Protein AF-A0A1X7ST89-F1 (afdb_monomer_lite)

InterPro domains:
  IPR011050 Pectin lyase fold/virulence factor [SSF51126] (35-158)
  IPR012334 Pectin lyase fold [G3DSA:2.160.20.10] (24-158)

Structure (mmCIF, N/CA/C/O backbone):
data_AF-A0A1X7ST89-F1
#
_entry.id   AF-A0A1X7ST89-F1
#
loop_
_atom_site.group_PDB
_atom_site.id
_atom_site.type_symbol
_atom_site.label_atom_id
_atom_site.label_alt_id
_atom_site.label_comp_id
_atom_site.label_asym_id
_atom_site.label_entity_id
_atom_site.label_seq_id
_atom_site.pdbx_PDB_ins_code
_atom_site.Cartn_x
_atom_site.Cartn_y
_atom_site.Cartn_z
_atom_site.occupancy
_atom_site.B_iso_or_equiv
_atom_site.auth_seq_id
_atom_site.auth_comp_id
_atom_site.auth_asym_id
_atom_site.auth_atom_id
_atom_site.pdbx_PDB_model_num
ATOM 1 N N . LEU A 1 1 ? 2.619 14.102 -6.521 1.00 91.00 1 LEU A N 1
ATOM 2 C CA . LEU A 1 1 ? 1.149 14.047 -6.408 1.00 91.00 1 LEU A CA 1
ATOM 3 C C . LEU A 1 1 ? 0.812 13.446 -5.053 1.00 91.00 1 LEU A C 1
ATOM 5 O O . LEU A 1 1 ? 1.145 12.293 -4.831 1.00 91.00 1 LEU A O 1
ATOM 9 N N . GLY A 1 2 ? 0.221 14.237 -4.156 1.00 93.31 2 GLY A N 1
ATOM 10 C CA . GLY A 1 2 ? -0.231 13.762 -2.848 1.00 93.31 2 GLY A CA 1
ATOM 11 C C . GLY A 1 2 ? -1.733 13.509 -2.855 1.00 93.31 2 GLY A C 1
ATOM 12 O O . GLY A 1 2 ? -2.496 14.386 -3.264 1.00 93.31 2 GLY A O 1
ATOM 13 N N . LEU A 1 3 ? -2.138 12.321 -2.424 1.00 95.69 3 LEU A N 1
ATOM 14 C CA . LEU A 1 3 ? -3.523 11.901 -2.255 1.00 95.69 3 LEU A CA 1
ATOM 15 C C . LEU A 1 3 ? -3.760 11.641 -0.768 1.00 95.69 3 LEU A C 1
ATOM 17 O O . LEU A 1 3 ? -2.982 10.931 -0.142 1.00 95.69 3 LEU A O 1
ATOM 21 N N . MET A 1 4 ? -4.809 12.225 -0.196 1.00 95.75 4 MET A N 1
ATOM 22 C CA . MET A 1 4 ? -5.087 12.134 1.238 1.00 95.75 4 MET A CA 1
ATOM 23 C C . MET A 1 4 ? -6.452 11.494 1.464 1.00 95.75 4 MET A C 1
ATOM 25 O O . MET A 1 4 ? -7.431 11.944 0.869 1.00 95.75 4 MET A O 1
ATOM 29 N N . ASN A 1 5 ? -6.506 10.462 2.312 1.00 94.19 5 ASN A N 1
ATOM 30 C CA . ASN A 1 5 ? -7.720 9.727 2.676 1.00 94.19 5 ASN A CA 1
ATOM 31 C C . ASN A 1 5 ? -8.565 9.338 1.450 1.00 94.19 5 ASN A C 1
ATOM 33 O O . ASN A 1 5 ? -9.777 9.558 1.414 1.00 94.19 5 ASN A O 1
ATOM 37 N N . VAL A 1 6 ? -7.920 8.794 0.414 1.0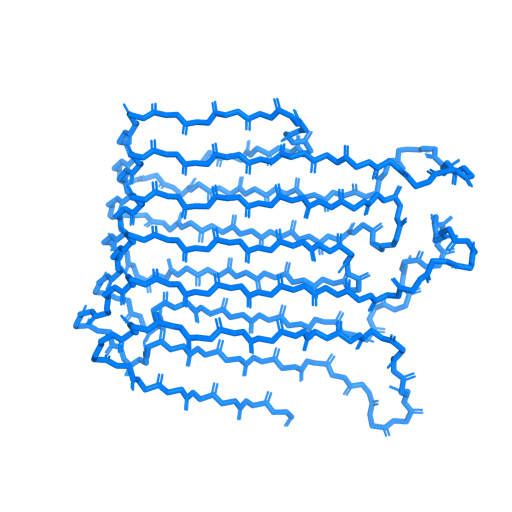0 94.88 6 VAL A N 1
ATOM 38 C CA . VAL A 1 6 ? -8.595 8.351 -0.816 1.00 94.88 6 VAL A CA 1
ATOM 39 C C . VAL A 1 6 ? -9.320 7.028 -0.582 1.00 94.88 6 VAL A C 1
ATOM 41 O O . VAL A 1 6 ? -8.870 5.955 -0.979 1.00 94.88 6 VAL A O 1
ATOM 44 N N . PHE A 1 7 ? -10.440 7.117 0.130 1.00 95.94 7 PHE A N 1
ATOM 45 C CA . PHE A 1 7 ? -11.308 5.990 0.440 1.00 95.94 7 PHE A CA 1
ATOM 46 C C . PHE A 1 7 ? -12.072 5.516 -0.797 1.00 95.94 7 PHE A C 1
ATOM 48 O O . PHE A 1 7 ? -12.449 6.313 -1.659 1.00 95.94 7 PHE A O 1
ATOM 55 N N . ASP A 1 8 ? -12.263 4.204 -0.880 1.00 97.44 8 ASP A N 1
ATOM 56 C CA . ASP A 1 8 ? -12.995 3.481 -1.927 1.00 97.44 8 ASP A CA 1
ATOM 57 C C . ASP A 1 8 ? -12.633 3.924 -3.346 1.00 97.44 8 ASP A C 1
ATOM 59 O O . ASP A 1 8 ? -13.472 4.085 -4.236 1.00 97.44 8 ASP A O 1
ATOM 63 N N . SER A 1 9 ? -11.334 4.149 -3.537 1.00 97.00 9 SER A N 1
ATOM 64 C CA . SER A 1 9 ? -10.770 4.732 -4.745 1.00 97.00 9 SER A CA 1
ATOM 65 C C . SER A 1 9 ? -10.044 3.689 -5.583 1.00 97.00 9 SER A C 1
ATOM 67 O O . SER A 1 9 ? -9.429 2.748 -5.076 1.00 97.00 9 SER A O 1
ATOM 69 N N . LYS A 1 10 ? -10.081 3.880 -6.905 1.00 97.81 10 LYS A N 1
ATOM 70 C CA . LYS A 1 10 ? -9.384 3.021 -7.859 1.00 97.81 10 LYS A CA 1
ATOM 71 C C . LYS A 1 10 ? -8.576 3.850 -8.848 1.00 97.81 10 LYS A C 1
ATOM 73 O O . LYS A 1 10 ? -9.131 4.704 -9.535 1.00 97.81 10 LYS A O 1
ATOM 78 N N . ILE A 1 11 ? -7.286 3.556 -8.961 1.00 97.56 11 ILE A N 1
ATOM 79 C CA . ILE A 1 11 ? -6.399 4.109 -9.988 1.00 97.56 11 ILE A CA 1
ATOM 80 C C . ILE A 1 11 ? -6.085 2.979 -10.963 1.00 97.56 11 ILE A C 1
ATOM 82 O O . ILE A 1 11 ? -5.550 1.942 -10.576 1.00 97.56 11 ILE A O 1
ATOM 86 N N . THR A 1 12 ? -6.432 3.156 -12.235 1.00 98.06 12 THR A N 1
ATOM 87 C CA . THR A 1 12 ? -6.244 2.108 -13.244 1.00 98.06 12 THR A CA 1
ATOM 88 C C . THR A 1 12 ? -5.532 2.608 -14.478 1.00 98.06 12 THR A C 1
ATOM 90 O O . THR A 1 12 ? -5.788 3.732 -14.906 1.00 98.06 12 THR A O 1
ATOM 93 N N . SER A 1 13 ? -4.737 1.742 -15.109 1.00 97.62 13 SER A N 1
ATOM 94 C CA . SER A 1 13 ? -4.181 1.962 -16.457 1.00 97.62 13 SER A CA 1
ATOM 95 C C . SER A 1 13 ? -3.479 3.318 -16.593 1.0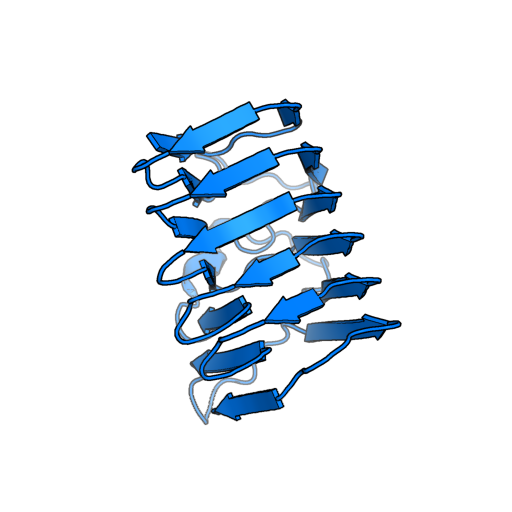0 97.62 13 SER A C 1
ATOM 97 O O . SER A 1 13 ? -3.705 4.060 -17.546 1.00 97.62 13 SER A O 1
ATOM 99 N N . SER A 1 14 ? -2.687 3.670 -15.581 1.00 97.44 14 SER A N 1
ATOM 100 C CA . SER A 1 14 ? -2.068 4.989 -15.436 1.00 97.44 14 SER A CA 1
ATOM 101 C C . SER A 1 14 ? -0.550 4.874 -15.442 1.00 97.44 14 SER A C 1
AT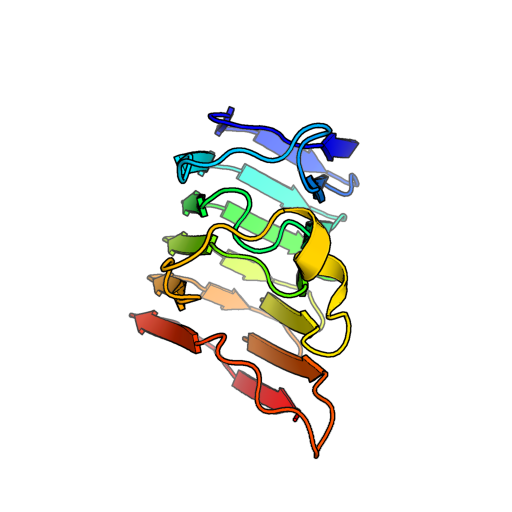OM 103 O O . SER A 1 14 ? 0.010 3.896 -14.945 1.00 97.44 14 SER A O 1
ATOM 105 N N . VAL A 1 15 ? 0.114 5.891 -15.987 1.00 97.06 15 VAL A N 1
ATOM 106 C CA . VAL A 1 15 ? 1.575 5.998 -16.003 1.00 97.06 15 VAL A CA 1
ATOM 107 C C . VAL A 1 15 ? 1.972 7.287 -15.295 1.00 97.06 15 VAL A C 1
ATOM 109 O O . VAL A 1 15 ? 1.517 8.366 -15.671 1.00 97.06 15 VAL A O 1
ATOM 112 N N . PHE A 1 16 ? 2.817 7.161 -14.278 1.00 96.12 16 PHE A N 1
ATOM 113 C CA . PHE A 1 16 ? 3.402 8.264 -13.528 1.00 96.12 16 PHE A CA 1
ATOM 114 C C . PHE A 1 16 ? 4.903 8.291 -13.812 1.00 96.12 16 PHE A C 1
ATOM 116 O O . PHE A 1 16 ? 5.634 7.441 -13.313 1.00 96.12 16 PHE A O 1
ATOM 123 N N . ASP A 1 17 ? 5.352 9.243 -14.628 1.00 96.06 17 ASP A N 1
ATOM 124 C CA . ASP A 1 17 ? 6.769 9.418 -14.954 1.00 96.06 17 ASP A CA 1
ATOM 125 C C . ASP A 1 17 ? 7.313 10.704 -14.337 1.00 96.06 17 ASP A C 1
ATOM 127 O O . ASP A 1 17 ? 6.713 11.768 -14.492 1.00 96.06 17 ASP A O 1
ATOM 131 N N . SER A 1 18 ? 8.444 10.607 -13.638 1.00 94.69 18 SER A N 1
ATOM 132 C CA . SER A 1 18 ? 9.064 11.723 -12.908 1.00 94.69 18 SER A CA 1
ATOM 133 C C . SER A 1 18 ? 8.119 12.389 -11.893 1.00 94.69 18 SER A C 1
ATOM 135 O O . SER A 1 18 ? 8.197 13.592 -11.635 1.00 94.69 18 SER A O 1
ATOM 137 N N . VAL A 1 19 ? 7.194 11.606 -11.326 1.00 92.50 19 VAL A N 1
ATOM 138 C CA . VAL A 1 19 ? 6.208 12.052 -10.335 1.00 92.50 19 VAL A CA 1
ATOM 139 C C . VAL A 1 19 ? 6.212 11.100 -9.150 1.00 92.50 19 VAL A C 1
ATOM 141 O O . VAL A 1 19 ? 6.083 9.892 -9.314 1.00 92.50 19 VAL A O 1
ATOM 144 N N . ASN A 1 20 ? 6.268 11.668 -7.949 1.00 93.88 20 ASN A N 1
ATOM 145 C CA . ASN A 1 20 ? 6.123 10.909 -6.710 1.00 93.88 20 ASN A CA 1
ATOM 146 C C . ASN A 1 20 ? 4.635 10.741 -6.407 1.00 93.88 20 ASN A C 1
ATOM 148 O O . ASN A 1 20 ? 3.911 11.743 -6.365 1.00 93.88 20 ASN A O 1
ATOM 152 N N . LEU A 1 21 ? 4.171 9.509 -6.228 1.00 94.81 21 LEU A N 1
ATOM 153 C CA . LEU A 1 21 ? 2.794 9.200 -5.860 1.00 94.81 21 LEU A CA 1
ATOM 154 C C . LEU A 1 21 ? 2.750 8.901 -4.363 1.00 94.81 21 LEU A C 1
ATOM 156 O O . LEU A 1 21 ? 3.180 7.838 -3.932 1.00 94.81 21 LEU A O 1
ATOM 160 N N . LEU A 1 22 ? 2.248 9.865 -3.594 1.00 95.94 22 LEU A N 1
ATOM 161 C CA . LEU A 1 22 ? 2.221 9.819 -2.135 1.00 95.94 22 LEU A CA 1
ATOM 162 C C . LEU A 1 22 ? 0.781 9.624 -1.671 1.00 95.94 22 LEU A C 1
ATOM 164 O O . LEU A 1 22 ? -0.095 10.402 -2.069 1.00 95.94 22 LEU A O 1
ATOM 168 N N . MET A 1 23 ? 0.532 8.609 -0.851 1.00 96.88 23 MET A N 1
ATOM 169 C CA . MET A 1 23 ? -0.794 8.296 -0.326 1.00 96.88 23 MET A CA 1
ATOM 170 C C . MET A 1 23 ? -0.793 8.359 1.195 1.00 96.88 23 MET A C 1
ATOM 172 O O . MET A 1 23 ? -0.160 7.544 1.856 1.00 96.88 23 MET A O 1
ATOM 176 N N . PHE A 1 24 ? -1.533 9.329 1.724 1.00 96.62 24 PHE A N 1
ATOM 177 C CA . PHE A 1 24 ? -1.597 9.636 3.147 1.00 96.62 24 PHE A CA 1
ATOM 178 C C . PHE A 1 24 ? -2.944 9.223 3.728 1.00 96.62 24 PHE A C 1
ATOM 180 O O . PHE A 1 24 ? -3.991 9.630 3.216 1.00 96.62 24 PHE A O 1
ATOM 187 N N . TYR A 1 25 ? -2.917 8.480 4.829 1.00 94.81 25 TYR A N 1
ATOM 188 C CA . TYR A 1 25 ? -4.103 8.077 5.576 1.00 94.81 25 TYR A CA 1
ATOM 189 C C . TYR A 1 25 ? -3.995 8.549 7.020 1.00 94.81 25 TYR A C 1
ATOM 191 O O . TYR A 1 25 ? -3.148 8.090 7.779 1.00 94.81 25 TYR A O 1
ATOM 199 N N . SER A 1 26 ? -4.858 9.487 7.395 1.00 92.44 26 SER A N 1
ATOM 200 C CA . SER A 1 26 ? -4.890 10.108 8.723 1.00 92.44 26 SER A CA 1
ATOM 201 C C . SER A 1 26 ? -6.182 9.747 9.461 1.00 92.44 26 SER A C 1
ATOM 203 O O . SER A 1 26 ? -7.152 9.317 8.819 1.00 92.44 26 SER A O 1
ATOM 205 N N . PRO A 1 27 ? -6.260 9.937 10.792 1.00 89.25 27 PRO A N 1
ATOM 206 C CA . PRO A 1 27 ? -7.490 9.691 11.521 1.00 89.25 27 PRO A CA 1
ATOM 207 C C . PRO A 1 27 ? -8.576 10.673 11.043 1.00 89.25 27 PRO A C 1
ATOM 209 O O . PRO A 1 27 ? -8.268 11.804 10.646 1.00 89.25 27 PRO A O 1
ATOM 212 N N . PRO A 1 28 ? -9.856 10.275 11.073 1.00 87.25 28 PRO A N 1
ATOM 213 C CA . PRO A 1 28 ? -10.953 11.179 10.761 1.00 87.25 28 PRO A CA 1
ATOM 214 C C . PRO A 1 28 ? -11.029 12.328 11.786 1.00 87.25 28 PRO A C 1
ATOM 216 O O . PRO A 1 28 ? -10.595 12.176 12.929 1.00 87.25 28 PRO A O 1
ATOM 219 N N . PRO A 1 29 ? -11.639 13.474 11.428 1.00 86.19 29 PRO A N 1
ATOM 220 C CA . PRO A 1 29 ? -11.792 14.607 12.346 1.00 86.19 29 PRO A CA 1
ATOM 221 C C . PRO A 1 29 ? -12.697 14.299 13.552 1.00 86.19 29 PRO A C 1
ATOM 223 O O . PRO A 1 29 ? -12.700 15.047 14.527 1.00 86.19 29 PRO A O 1
ATOM 226 N N . VAL A 1 30 ? -13.485 13.224 13.480 1.00 87.19 30 VAL A N 1
ATOM 227 C CA . VAL A 1 30 ? -14.365 12.746 14.549 1.00 87.19 30 VAL A CA 1
ATOM 228 C C . VAL A 1 30 ? -14.143 11.249 14.717 1.00 87.19 30 VAL A C 1
ATOM 230 O O . VAL A 1 30 ? -14.106 10.524 13.726 1.00 87.19 30 VAL A O 1
ATOM 233 N N . CYS A 1 31 ? -14.030 10.784 15.959 1.00 87.00 31 CYS A N 1
ATOM 234 C CA . CYS A 1 31 ? -13.879 9.363 16.239 1.00 87.00 31 CYS A CA 1
ATOM 235 C C . CYS A 1 31 ? -15.210 8.628 16.081 1.00 87.00 31 CYS A C 1
ATOM 237 O O . CYS A 1 31 ? -16.238 9.047 16.622 1.00 87.00 31 CYS A O 1
ATOM 239 N N . TYR A 1 32 ? -15.169 7.510 15.369 1.00 85.88 32 TYR A N 1
ATOM 240 C CA . TYR A 1 32 ? -16.309 6.620 15.210 1.00 85.88 32 TYR A CA 1
ATOM 241 C C . TYR A 1 32 ? -16.306 5.542 16.297 1.00 85.88 32 TYR A C 1
ATOM 243 O O . TYR A 1 32 ? -15.262 5.180 16.834 1.00 85.88 32 TYR A O 1
ATOM 251 N N . ASN A 1 33 ? -17.493 5.030 16.624 1.00 86.62 33 ASN A N 1
ATOM 252 C CA . ASN A 1 33 ? -17.649 3.909 17.558 1.00 86.62 33 ASN A CA 1
ATOM 253 C C . ASN A 1 33 ? -17.708 2.550 16.841 1.00 86.62 33 ASN A C 1
ATOM 255 O O . ASN A 1 33 ? -17.671 1.514 17.500 1.00 86.62 33 ASN A O 1
ATOM 259 N N . GLU A 1 34 ? -17.827 2.559 15.513 1.00 90.69 34 GLU A N 1
ATOM 260 C CA . GLU A 1 34 ? -17.930 1.376 14.660 1.00 90.69 34 GLU A CA 1
ATOM 261 C C . GLU A 1 34 ? -16.761 1.345 13.678 1.00 90.69 34 GLU A C 1
ATOM 263 O O . GLU A 1 34 ? -16.313 2.389 13.198 1.00 90.69 34 GLU A O 1
ATOM 268 N N . LEU A 1 35 ? -16.250 0.142 13.402 1.00 91.88 35 LEU A N 1
ATOM 269 C CA . LEU A 1 35 ? -15.108 -0.039 12.515 1.00 91.88 35 LEU A CA 1
ATOM 270 C C . LEU A 1 35 ? -15.562 0.068 11.062 1.00 91.88 35 LEU A C 1
ATOM 272 O O . LEU A 1 35 ? -16.205 -0.837 10.531 1.00 91.88 35 LEU A O 1
ATOM 276 N N . HIS A 1 36 ? -15.199 1.172 10.421 1.00 93.12 36 HIS A N 1
ATOM 277 C CA . HIS A 1 36 ? -15.392 1.344 8.988 1.00 93.12 36 HIS A CA 1
ATOM 278 C C . HIS A 1 36 ? -14.300 0.615 8.205 1.00 93.12 36 HIS A C 1
ATOM 280 O O . HIS A 1 36 ? -13.141 0.600 8.615 1.00 93.12 36 HIS A O 1
ATOM 286 N N . CYS A 1 37 ? -14.674 0.045 7.062 1.00 95.62 37 CYS A N 1
ATOM 287 C CA . CYS A 1 37 ? -13.755 -0.620 6.147 1.00 95.62 37 CYS A CA 1
ATOM 288 C C . CYS A 1 37 ? -13.704 0.169 4.843 1.00 95.62 37 CYS A C 1
ATOM 290 O O . CYS A 1 37 ? -14.741 0.350 4.207 1.00 95.62 37 CYS A O 1
ATOM 292 N N . TYR A 1 38 ? -12.510 0.599 4.452 1.00 97.25 38 TYR A N 1
ATOM 293 C CA . TYR A 1 38 ? -12.274 1.327 3.209 1.00 97.25 38 TYR A CA 1
ATOM 294 C C . TYR A 1 38 ? -11.309 0.569 2.317 1.00 97.25 38 TYR A C 1
ATOM 296 O O . TYR A 1 38 ? -10.541 -0.281 2.778 1.00 97.25 38 TYR A O 1
ATOM 304 N N . SER A 1 39 ? -11.326 0.903 1.031 1.00 97.81 39 SER A N 1
ATOM 305 C CA . SER A 1 39 ? -10.442 0.278 0.055 1.00 97.81 39 SER A CA 1
ATOM 306 C C . SER A 1 39 ? -9.700 1.267 -0.835 1.00 97.81 39 SER A C 1
ATOM 308 O O . SER A 1 39 ? -10.173 2.362 -1.132 1.00 97.81 39 SER A O 1
ATOM 310 N N . LEU A 1 40 ? -8.527 0.852 -1.295 1.00 98.12 40 LEU A N 1
ATOM 311 C CA . LEU A 1 40 ? -7.796 1.494 -2.374 1.00 98.12 40 LEU A CA 1
ATOM 312 C C . LEU A 1 40 ? -7.258 0.415 -3.305 1.00 98.12 40 LEU A C 1
ATOM 314 O O . LEU A 1 40 ? -6.702 -0.589 -2.867 1.00 98.12 40 LEU A O 1
ATOM 318 N N . THR A 1 41 ? -7.407 0.617 -4.608 1.00 98.56 41 THR A N 1
ATOM 319 C CA . THR A 1 41 ? -6.897 -0.328 -5.603 1.00 98.56 41 THR A CA 1
ATOM 320 C C . THR A 1 41 ? -6.116 0.384 -6.697 1.00 98.56 41 THR A C 1
ATOM 322 O O . THR A 1 41 ? -6.635 1.282 -7.361 1.00 98.56 41 THR A O 1
ATOM 325 N N . LEU A 1 42 ? -4.880 -0.053 -6.920 1.00 98.38 42 LEU A N 1
ATOM 326 C CA . LEU A 1 42 ? -4.056 0.307 -8.067 1.00 98.38 42 LEU A CA 1
ATOM 327 C C . LEU A 1 42 ? -3.964 -0.910 -8.987 1.00 98.38 42 LEU A C 1
ATOM 329 O O . LEU A 1 42 ? -3.500 -1.966 -8.568 1.00 98.38 42 LEU A O 1
ATOM 333 N N . THR A 1 43 ? -4.392 -0.760 -10.242 1.00 98.69 43 THR A N 1
ATOM 334 C CA . THR A 1 43 ? -4.337 -1.843 -11.237 1.00 98.69 43 THR A CA 1
ATOM 335 C C . THR A 1 43 ? -3.719 -1.371 -12.544 1.00 98.69 43 THR A C 1
ATOM 337 O O . THR A 1 43 ? -4.148 -0.350 -13.088 1.00 98.69 43 THR A O 1
ATOM 340 N N . ASN A 1 44 ? -2.773 -2.124 -13.109 1.00 98.50 44 ASN A N 1
ATOM 341 C CA . ASN A 1 44 ? -2.078 -1.748 -14.352 1.00 98.50 44 ASN A CA 1
ATOM 342 C C . ASN A 1 44 ? -1.447 -0.347 -14.248 1.00 98.50 44 ASN A C 1
ATOM 344 O O . ASN A 1 44 ? -1.638 0.506 -15.121 1.00 98.50 44 ASN A O 1
ATOM 348 N N . VAL A 1 45 ? -0.768 -0.075 -13.136 1.00 97.94 45 VAL A N 1
ATOM 349 C CA . VAL A 1 45 ? -0.124 1.219 -12.882 1.00 97.94 45 VAL A CA 1
ATOM 350 C C . VAL A 1 45 ? 1.369 1.088 -13.125 1.00 97.94 45 VAL A C 1
ATOM 352 O O . VAL A 1 45 ? 1.991 0.126 -12.688 1.00 97.94 45 VAL A O 1
ATOM 355 N N . THR A 1 46 ? 1.956 2.058 -13.818 1.00 97.75 46 THR A N 1
ATOM 356 C CA . THR A 1 46 ? 3.409 2.152 -13.989 1.00 97.75 46 THR A CA 1
ATOM 357 C C . THR A 1 46 ? 3.930 3.418 -13.323 1.00 97.75 46 THR A C 1
ATOM 359 O O . THR A 1 46 ? 3.414 4.500 -13.588 1.00 97.75 46 THR A O 1
ATOM 362 N N . VAL A 1 47 ? 4.956 3.285 -12.485 1.00 96.62 47 VAL A N 1
ATOM 363 C CA . VAL A 1 47 ? 5.675 4.397 -11.852 1.00 96.62 47 VAL A CA 1
ATOM 364 C C . VAL A 1 47 ? 7.131 4.347 -12.310 1.00 96.62 47 VAL A C 1
ATOM 366 O O . VAL A 1 47 ? 7.807 3.340 -12.100 1.00 96.62 47 VAL A O 1
ATOM 369 N N . THR A 1 48 ? 7.612 5.405 -12.962 1.00 96.69 48 THR A N 1
ATOM 370 C CA . THR A 1 48 ? 8.988 5.523 -13.470 1.00 96.69 48 THR A CA 1
ATOM 371 C C . THR A 1 48 ? 9.625 6.825 -13.007 1.00 96.69 48 THR A C 1
ATOM 373 O O . THR A 1 48 ? 8.974 7.865 -12.987 1.00 96.69 48 THR A O 1
ATOM 376 N N . ASN A 1 49 ? 10.912 6.791 -12.652 1.00 93.25 49 ASN A N 1
ATOM 377 C CA . ASN A 1 49 ? 11.694 7.985 -12.280 1.00 93.25 49 ASN A CA 1
ATOM 378 C C . ASN A 1 49 ? 11.084 8.827 -11.134 1.00 93.25 49 ASN A C 1
ATOM 380 O O . ASN A 1 49 ? 11.363 10.015 -11.001 1.00 93.25 49 ASN A O 1
ATOM 384 N N . GLY A 1 50 ? 10.244 8.215 -10.310 1.00 91.44 50 GLY A N 1
ATOM 385 C CA . GLY A 1 50 ? 9.620 8.771 -9.112 1.00 91.44 50 GLY A CA 1
ATOM 386 C C . GLY A 1 50 ? 9.282 7.614 -8.182 1.00 91.44 50 GLY A C 1
ATOM 387 O O . GLY A 1 50 ? 9.487 6.466 -8.567 1.00 91.44 50 GLY A O 1
ATOM 388 N N . TYR A 1 51 ? 8.801 7.868 -6.974 1.00 90.75 51 TYR A N 1
ATOM 389 C CA . TYR A 1 51 ? 8.542 6.812 -5.985 1.00 90.75 51 TYR A CA 1
ATOM 390 C C . TYR A 1 51 ? 7.059 6.681 -5.634 1.00 90.75 51 TYR A C 1
ATOM 392 O O . TYR A 1 51 ? 6.261 7.596 -5.863 1.00 90.75 51 TYR A O 1
ATOM 400 N N . LEU A 1 52 ? 6.703 5.502 -5.126 1.00 94.38 52 LEU A N 1
ATOM 401 C CA . LEU A 1 52 ? 5.390 5.182 -4.578 1.00 94.38 52 LEU A CA 1
ATOM 402 C C . LEU A 1 52 ? 5.532 5.087 -3.063 1.00 94.38 52 LEU A C 1
ATOM 404 O O . LEU A 1 52 ? 6.326 4.280 -2.583 1.00 94.38 52 LEU A O 1
ATOM 408 N N . GLU A 1 53 ? 4.764 5.899 -2.348 1.00 95.56 53 GLU A N 1
ATOM 409 C CA . GLU A 1 53 ? 4.817 5.973 -0.893 1.00 95.56 53 GLU A CA 1
ATOM 410 C C . GLU A 1 53 ? 3.421 5.847 -0.296 1.00 95.56 53 GLU A C 1
ATOM 412 O O . GLU A 1 53 ? 2.466 6.481 -0.765 1.00 95.56 53 GLU A O 1
ATOM 417 N N . PHE A 1 54 ? 3.328 5.044 0.757 1.00 96.31 54 PHE A N 1
ATOM 418 C CA . PHE A 1 54 ? 2.168 4.977 1.626 1.00 96.31 54 PHE A CA 1
ATOM 419 C C . PHE A 1 54 ? 2.568 5.412 3.026 1.00 96.31 54 PHE A C 1
ATOM 421 O O . PHE A 1 54 ? 3.485 4.839 3.599 1.00 96.31 54 PHE A O 1
ATOM 428 N N . ASP A 1 55 ? 1.843 6.371 3.584 1.00 95.25 55 ASP A N 1
ATOM 429 C CA . ASP A 1 55 ? 2.000 6.812 4.966 1.00 95.25 55 ASP A CA 1
ATOM 430 C C . ASP A 1 55 ? 0.643 6.711 5.667 1.00 95.25 55 ASP A C 1
ATOM 432 O O . ASP A 1 55 ? -0.337 7.370 5.293 1.00 95.25 55 ASP A O 1
ATOM 436 N N . MET A 1 56 ? 0.565 5.803 6.638 1.00 92.75 56 MET A N 1
ATOM 437 C CA . MET A 1 56 ? -0.656 5.486 7.365 1.00 92.75 56 MET A CA 1
ATOM 438 C C . MET A 1 56 ? -0.474 5.735 8.845 1.00 92.75 56 MET A C 1
ATOM 440 O O . MET A 1 56 ? 0.265 5.043 9.545 1.00 92.75 56 MET A O 1
ATOM 444 N N . PHE A 1 57 ? -1.258 6.683 9.327 1.00 90.62 57 PHE A N 1
ATOM 445 C CA . PHE A 1 57 ? -1.338 7.057 10.717 1.00 90.62 57 PHE A CA 1
ATOM 446 C C . PHE A 1 57 ? -2.804 7.245 11.089 1.00 90.62 57 PHE A C 1
ATOM 448 O O . PHE A 1 57 ? -3.320 8.356 11.123 1.00 90.62 57 PHE A O 1
ATOM 455 N N . HIS A 1 58 ? -3.521 6.152 11.332 1.00 89.88 58 HIS A N 1
ATOM 456 C CA . HIS A 1 58 ? -4.941 6.228 11.682 1.00 89.88 58 HIS A CA 1
ATOM 457 C C . HIS A 1 58 ? -5.375 5.286 12.804 1.00 89.88 58 HIS A C 1
ATOM 459 O O . HIS A 1 58 ? -6.556 5.291 13.172 1.00 89.88 58 HIS A O 1
ATOM 465 N N . GLY A 1 59 ? -4.466 4.508 13.393 1.00 88.25 59 GLY A N 1
ATOM 466 C CA . GLY A 1 59 ? -4.845 3.610 14.479 1.00 88.25 59 GLY A CA 1
ATOM 467 C C . GLY A 1 59 ? -5.830 2.537 14.014 1.00 88.25 59 GLY A C 1
ATOM 468 O O . GLY A 1 59 ? -5.821 2.092 12.863 1.00 88.25 59 GLY A O 1
ATOM 469 N N . THR A 1 60 ? -6.793 2.235 14.882 1.00 88.88 60 THR A N 1
ATOM 470 C CA . THR A 1 60 ? -7.975 1.425 14.549 1.00 88.88 60 THR A CA 1
ATOM 471 C C . THR A 1 60 ? -9.200 2.270 14.175 1.00 88.88 60 THR A C 1
ATOM 473 O O . THR A 1 60 ? -10.322 1.772 14.231 1.00 88.88 60 THR A O 1
ATOM 476 N N . SER A 1 61 ? -9.018 3.542 13.779 1.00 89.69 61 SER A N 1
ATOM 477 C CA . SER A 1 61 ? -10.135 4.433 13.391 1.00 89.69 61 SER A CA 1
ATOM 478 C C . SER A 1 61 ? -10.947 3.895 12.205 1.00 89.69 61 SER A C 1
ATOM 480 O O . SER A 1 61 ? -12.128 4.204 12.058 1.00 89.69 61 SER A O 1
ATOM 482 N N . TYR A 1 62 ? -10.294 3.124 11.339 1.00 92.44 62 TYR A N 1
ATOM 483 C CA . TYR A 1 62 ? -10.870 2.366 10.235 1.00 92.44 62 TYR A CA 1
ATOM 484 C C . TYR A 1 62 ? -9.901 1.242 9.851 1.00 92.44 62 TYR A C 1
ATOM 486 O O . TYR A 1 62 ? -8.734 1.264 10.242 1.00 92.44 62 TYR A O 1
ATOM 494 N N . ASN A 1 63 ? -10.392 0.264 9.095 1.00 94.75 63 ASN A N 1
ATOM 495 C CA . ASN A 1 63 ? -9.592 -0.782 8.470 1.00 94.75 63 ASN A CA 1
ATOM 496 C C . ASN A 1 63 ? -9.424 -0.463 6.982 1.00 94.75 63 ASN A C 1
ATOM 498 O O . ASN A 1 63 ? -10.418 -0.248 6.281 1.00 94.75 63 ASN A O 1
ATOM 502 N N . LEU A 1 64 ? -8.184 -0.425 6.503 1.00 96.31 64 LEU A N 1
ATOM 503 C CA . LEU A 1 64 ? -7.875 -0.084 5.119 1.00 96.31 64 LEU A CA 1
ATOM 504 C C . LEU A 1 64 ? -7.386 -1.303 4.330 1.00 96.31 64 LEU A C 1
ATOM 506 O O . LEU A 1 64 ? -6.360 -1.891 4.656 1.00 96.31 64 LEU A O 1
ATOM 510 N N . SER A 1 65 ? -8.082 -1.647 3.248 1.00 97.88 65 SER A N 1
ATOM 511 C CA . SER A 1 65 ? -7.661 -2.686 2.304 1.00 97.88 65 SER A CA 1
ATOM 512 C C . SER A 1 65 ? -7.019 -2.070 1.063 1.00 97.88 65 SER A C 1
ATOM 514 O O . SER A 1 65 ? -7.687 -1.392 0.284 1.00 97.88 65 SER A O 1
ATOM 516 N N . ILE A 1 66 ? -5.743 -2.353 0.829 1.00 98.19 66 ILE A N 1
ATOM 517 C CA . ILE A 1 66 ? -4.968 -1.850 -0.305 1.00 98.19 66 ILE A CA 1
ATOM 518 C C . ILE A 1 66 ? -4.619 -3.004 -1.225 1.00 98.19 66 ILE A C 1
ATOM 520 O O . ILE A 1 66 ? -4.082 -4.019 -0.790 1.00 98.19 66 ILE A O 1
ATOM 524 N N . ILE A 1 67 ? -4.912 -2.830 -2.509 1.00 98.56 67 ILE A N 1
ATOM 525 C CA . ILE A 1 67 ? -4.627 -3.814 -3.549 1.00 98.56 67 ILE A CA 1
ATOM 526 C C . ILE A 1 67 ? -3.744 -3.157 -4.605 1.00 98.56 67 ILE A C 1
ATOM 528 O O . ILE A 1 67 ? -4.158 -2.196 -5.254 1.00 98.56 67 ILE A O 1
ATOM 532 N N . LEU A 1 68 ? -2.543 -3.690 -4.787 1.00 98.31 68 LEU A N 1
ATOM 533 C CA . LEU A 1 68 ? -1.634 -3.381 -5.881 1.00 98.31 68 LEU A CA 1
ATOM 534 C C . LEU A 1 68 ? -1.599 -4.604 -6.804 1.00 98.31 68 LEU A C 1
ATOM 536 O O . LEU A 1 68 ? -1.047 -5.641 -6.445 1.00 98.31 68 LEU A O 1
ATOM 540 N N . ASP A 1 69 ? -2.216 -4.502 -7.977 1.00 98.56 69 ASP A N 1
ATOM 541 C CA . ASP A 1 69 ? -2.269 -5.588 -8.962 1.00 98.56 69 ASP A CA 1
ATOM 542 C C . ASP A 1 69 ? -1.668 -5.138 -10.293 1.00 98.56 69 ASP A C 1
ATOM 544 O O . ASP A 1 69 ? -2.041 -4.101 -10.852 1.00 98.56 69 ASP A O 1
ATOM 548 N N . ASN A 1 70 ? -0.715 -5.914 -10.805 1.00 98.25 70 ASN A N 1
ATOM 549 C CA . ASN A 1 70 ? 0.027 -5.581 -12.018 1.00 98.25 70 ASN A CA 1
ATOM 550 C C . ASN A 1 70 ? 0.604 -4.152 -11.976 1.00 98.25 70 ASN A C 1
ATOM 552 O O . ASN A 1 70 ? 0.428 -3.344 -12.897 1.00 98.25 70 ASN A O 1
ATOM 556 N N . VAL A 1 71 ? 1.244 -3.814 -10.854 1.00 97.75 71 VAL A N 1
ATOM 557 C CA . VAL A 1 71 ? 1.921 -2.532 -10.664 1.00 97.75 71 VAL A CA 1
ATOM 558 C C . VAL A 1 71 ? 3.395 -2.694 -11.015 1.00 97.75 71 VAL A C 1
ATOM 560 O O . VAL A 1 71 ? 4.094 -3.568 -10.503 1.00 97.75 71 VAL A O 1
ATOM 563 N N . LYS A 1 72 ? 3.884 -1.832 -11.905 1.00 97.31 72 LYS A N 1
ATOM 564 C CA . LYS A 1 72 ? 5.277 -1.808 -12.339 1.00 97.31 72 LYS A CA 1
ATOM 565 C C . LYS A 1 72 ? 5.977 -0.572 -11.806 1.00 97.31 72 LYS A C 1
ATOM 567 O O . LYS A 1 72 ? 5.583 0.546 -12.124 1.00 97.31 72 LYS A O 1
ATOM 572 N N . ILE A 1 73 ? 7.051 -0.777 -11.057 1.00 95.81 73 ILE A N 1
ATOM 573 C CA . ILE A 1 73 ? 7.797 0.297 -10.415 1.00 95.81 73 ILE A CA 1
ATOM 574 C C . ILE A 1 73 ? 9.253 0.239 -10.870 1.00 95.81 73 ILE A C 1
ATOM 576 O O . ILE A 1 73 ? 9.947 -0.763 -10.706 1.00 95.81 73 ILE A O 1
ATOM 580 N N . ILE A 1 74 ? 9.712 1.324 -11.483 1.00 95.81 74 ILE A N 1
ATOM 581 C CA . ILE A 1 74 ? 11.112 1.548 -11.837 1.00 95.81 74 ILE A CA 1
ATOM 582 C C . ILE A 1 74 ? 11.518 2.837 -11.131 1.00 95.81 74 ILE A C 1
ATOM 584 O O . ILE A 1 74 ? 11.330 3.938 -11.654 1.00 95.81 74 ILE A O 1
ATOM 588 N N . SER A 1 75 ? 11.993 2.693 -9.901 1.00 87.12 75 SER A N 1
ATOM 589 C CA . SER A 1 75 ? 12.145 3.800 -8.960 1.00 87.12 75 SER A CA 1
ATOM 590 C C . SER A 1 75 ? 13.386 3.635 -8.106 1.00 87.12 75 SER A C 1
ATOM 592 O O . SER A 1 75 ? 13.875 2.529 -7.947 1.00 87.12 75 SER A O 1
ATOM 594 N N . THR A 1 76 ? 13.845 4.729 -7.505 1.00 81.44 76 THR A N 1
ATOM 595 C CA . THR A 1 76 ? 14.874 4.717 -6.467 1.00 81.44 76 THR A CA 1
ATOM 596 C C . THR A 1 76 ? 14.375 4.158 -5.131 1.00 81.44 76 THR A C 1
ATOM 598 O O . THR A 1 76 ? 15.187 3.600 -4.392 1.00 81.44 76 THR A O 1
ATOM 601 N N . SER A 1 77 ? 13.078 4.276 -4.814 1.00 83.19 77 SER A N 1
ATOM 602 C CA . SER A 1 77 ? 12.504 3.753 -3.565 1.00 83.19 77 SER A CA 1
ATOM 603 C C . SER A 1 77 ? 11.012 3.424 -3.680 1.00 83.19 77 SER A C 1
ATOM 605 O O . SER A 1 77 ? 10.297 3.962 -4.532 1.00 83.19 77 SER A O 1
ATOM 607 N N . THR A 1 78 ? 10.546 2.524 -2.813 1.00 90.25 78 THR A N 1
ATOM 608 C CA . THR A 1 78 ? 9.131 2.437 -2.444 1.00 90.25 78 THR A CA 1
ATOM 609 C C . THR A 1 78 ? 9.013 2.167 -0.963 1.00 90.25 78 THR A C 1
ATOM 611 O O . THR A 1 78 ? 9.571 1.189 -0.459 1.00 90.25 78 THR A O 1
ATOM 614 N N . ASP A 1 79 ? 8.280 3.046 -0.298 1.00 92.44 79 ASP A N 1
ATOM 615 C CA . ASP A 1 79 ? 8.317 3.155 1.148 1.00 92.44 79 ASP A CA 1
ATOM 616 C C . ASP A 1 79 ? 6.890 3.095 1.700 1.00 92.44 79 ASP A C 1
ATOM 618 O O . ASP A 1 79 ? 5.969 3.763 1.222 1.00 92.44 79 ASP A O 1
ATOM 622 N N . TYR A 1 80 ? 6.694 2.222 2.680 1.00 94.44 80 TYR A N 1
ATOM 623 C CA . TYR A 1 80 ? 5.417 1.967 3.327 1.00 94.44 80 TYR A CA 1
ATOM 624 C C . TYR A 1 80 ? 5.598 2.215 4.819 1.00 94.44 80 TYR A C 1
ATOM 626 O O . TYR A 1 80 ? 6.150 1.376 5.532 1.00 94.44 80 TYR A O 1
ATOM 634 N N . TYR A 1 81 ? 5.133 3.370 5.270 1.00 93.94 81 TYR A N 1
ATOM 635 C CA . TYR A 1 81 ? 5.189 3.817 6.650 1.00 93.94 81 TYR A CA 1
ATOM 636 C C . TYR A 1 81 ? 3.858 3.523 7.336 1.00 93.94 81 TYR A C 1
ATOM 638 O O . TYR A 1 81 ? 2.799 4.010 6.928 1.00 93.94 81 TYR A O 1
ATOM 646 N N . PHE A 1 82 ? 3.904 2.706 8.383 1.00 90.50 82 PHE A N 1
ATOM 647 C CA . PHE A 1 82 ? 2.734 2.316 9.155 1.00 90.50 82 PHE A CA 1
ATOM 648 C C . PHE A 1 82 ? 2.925 2.655 10.627 1.00 90.50 82 PHE A C 1
ATOM 650 O O . PHE A 1 82 ? 3.678 1.998 11.348 1.00 90.50 82 PHE A O 1
ATOM 657 N N . THR A 1 83 ? 2.149 3.619 11.099 1.00 88.38 83 THR A N 1
ATOM 658 C CA . THR A 1 83 ? 2.161 4.059 12.491 1.00 88.38 83 THR A CA 1
ATOM 659 C C . THR A 1 83 ? 0.894 3.568 13.181 1.00 88.38 83 THR A C 1
ATOM 661 O O . THR A 1 83 ? -0.193 4.116 12.972 1.00 88.38 83 THR A O 1
ATOM 664 N N . GLU A 1 84 ? 1.027 2.479 13.945 1.00 80.44 84 GLU A N 1
ATOM 665 C CA . GLU A 1 84 ? -0.045 1.790 14.695 1.00 80.44 84 GLU A CA 1
ATOM 666 C C . GLU A 1 84 ? -1.358 1.566 13.904 1.00 80.44 84 GLU A C 1
ATOM 668 O O . GLU A 1 84 ? -2.445 1.584 14.473 1.00 80.44 84 GLU A O 1
ATOM 673 N N . SER A 1 85 ? -1.301 1.398 12.579 1.00 88.25 85 SER A N 1
ATOM 674 C CA . SER A 1 85 ? -2.498 1.423 11.723 1.00 88.25 85 SER A CA 1
ATOM 675 C C . SER A 1 85 ? -3.036 0.029 11.384 1.00 88.25 85 SER A C 1
ATOM 677 O O . SER A 1 85 ? -2.271 -0.913 11.159 1.00 88.25 85 SER A O 1
ATOM 679 N N . LEU A 1 86 ? -4.368 -0.097 11.328 1.00 91.50 86 LEU A N 1
ATOM 680 C CA . LEU A 1 86 ? -5.065 -1.327 10.940 1.00 91.50 86 LEU A CA 1
ATOM 681 C C . LEU A 1 86 ? -5.265 -1.405 9.420 1.00 91.50 86 LEU A C 1
ATOM 683 O O . LEU A 1 86 ? -6.030 -0.626 8.849 1.00 91.50 86 LEU A O 1
ATOM 687 N N . PHE A 1 87 ? -4.624 -2.370 8.760 1.00 94.38 87 PHE A N 1
ATOM 688 C CA . PHE A 1 87 ? -4.679 -2.476 7.302 1.00 94.38 87 PHE A CA 1
ATOM 689 C C . PHE A 1 87 ? -4.527 -3.909 6.775 1.00 94.38 87 PHE A C 1
ATOM 691 O O . PHE A 1 87 ? -4.047 -4.822 7.445 1.00 94.38 87 PHE A O 1
ATOM 698 N N . SER A 1 88 ? -4.893 -4.100 5.513 1.00 96.62 88 SER A N 1
ATOM 699 C CA . SER A 1 88 ? -4.531 -5.263 4.705 1.00 96.62 88 SER A CA 1
ATOM 700 C C . SER A 1 88 ? -3.929 -4.790 3.388 1.00 96.62 88 SER A C 1
ATOM 702 O O . SER A 1 88 ? -4.568 -4.032 2.668 1.00 96.62 88 SER A O 1
ATOM 704 N N . LEU A 1 89 ? -2.719 -5.229 3.060 1.00 97.69 89 LEU A N 1
ATOM 705 C CA . LEU A 1 89 ? -2.009 -4.884 1.833 1.00 97.69 89 LEU A CA 1
ATOM 706 C C . LEU A 1 89 ? -1.793 -6.142 0.992 1.00 97.69 89 LEU A C 1
ATOM 708 O O . LEU A 1 89 ? -1.165 -7.094 1.445 1.00 97.69 89 LEU A O 1
ATOM 712 N N . TYR A 1 90 ? -2.285 -6.124 -0.241 1.00 98.00 90 TYR A N 1
ATOM 713 C CA . TYR A 1 90 ? -2.142 -7.205 -1.209 1.00 98.00 90 TYR A CA 1
ATOM 714 C C . TYR A 1 90 ? -1.374 -6.693 -2.420 1.00 98.00 90 TYR A C 1
ATOM 716 O O . TYR A 1 90 ? -1.843 -5.793 -3.113 1.00 98.00 90 TYR A O 1
ATOM 724 N N . ILE A 1 91 ? -0.204 -7.265 -2.679 1.00 97.69 91 ILE A N 1
ATOM 725 C CA . ILE A 1 91 ? 0.638 -6.959 -3.834 1.00 97.69 91 ILE A CA 1
ATOM 726 C C . ILE A 1 91 ? 0.710 -8.210 -4.699 1.00 97.69 91 ILE A C 1
ATOM 728 O O . ILE A 1 91 ? 1.206 -9.242 -4.259 1.00 97.69 91 ILE A O 1
ATOM 732 N N . THR A 1 92 ? 0.197 -8.126 -5.919 1.00 98.19 92 THR A N 1
ATOM 733 C CA . THR A 1 92 ? 0.035 -9.270 -6.826 1.00 98.19 92 THR A CA 1
ATOM 734 C C . THR A 1 92 ? 0.520 -8.916 -8.225 1.00 98.19 92 THR A C 1
ATOM 736 O O . THR A 1 92 ? 0.405 -7.761 -8.651 1.00 98.19 92 THR A O 1
ATOM 739 N N . ASN A 1 93 ? 1.092 -9.891 -8.938 1.00 97.56 93 ASN A N 1
ATOM 740 C CA . ASN A 1 93 ? 1.510 -9.768 -10.345 1.00 97.56 93 ASN A CA 1
ATOM 741 C C . ASN A 1 93 ? 2.385 -8.540 -10.647 1.00 97.56 93 ASN A C 1
ATOM 743 O O . ASN A 1 93 ? 2.351 -7.993 -11.748 1.00 97.56 93 ASN A O 1
ATOM 747 N N . SER A 1 94 ? 3.113 -8.044 -9.651 1.00 96.88 94 SER A N 1
ATOM 748 C CA . SER A 1 94 ? 3.773 -6.744 -9.713 1.00 96.88 94 SER A CA 1
ATOM 749 C C . SER A 1 94 ? 5.270 -6.902 -9.958 1.00 96.88 94 SER A C 1
ATOM 7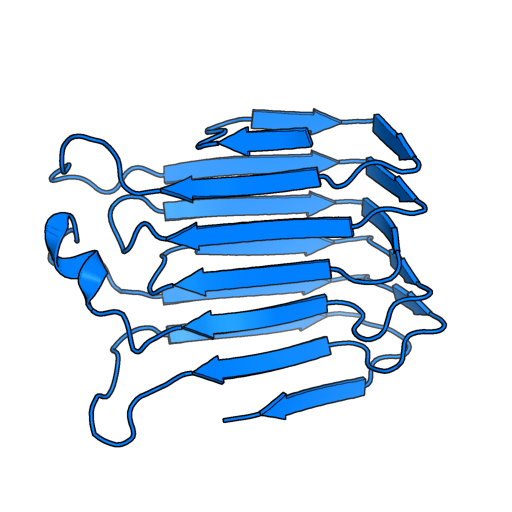51 O O . SER A 1 94 ? 5.842 -7.989 -9.855 1.00 96.88 94 SER A O 1
ATOM 753 N N . SER A 1 95 ? 5.942 -5.812 -10.308 1.00 95.94 95 SER A N 1
ATOM 754 C CA . SER A 1 95 ? 7.394 -5.833 -10.488 1.00 95.94 95 SER A CA 1
ATOM 755 C C . SER A 1 95 ? 8.021 -4.550 -9.991 1.00 95.94 95 SER A C 1
ATOM 757 O O . SER A 1 95 ? 7.510 -3.467 -10.288 1.00 95.94 95 SER A O 1
ATOM 759 N N . ILE A 1 96 ? 9.154 -4.673 -9.308 1.00 95.12 96 ILE A N 1
ATOM 760 C CA . ILE A 1 96 ? 9.941 -3.534 -8.857 1.00 95.12 96 ILE A CA 1
ATOM 761 C C . ILE A 1 96 ? 11.406 -3.679 -9.237 1.00 95.12 96 ILE A C 1
ATOM 763 O O . ILE A 1 96 ? 12.007 -4.754 -9.118 1.00 95.12 96 ILE A O 1
ATOM 767 N N . SER A 1 97 ? 11.978 -2.580 -9.719 1.00 95.31 97 SER A N 1
ATOM 768 C CA . SER A 1 97 ? 13.361 -2.556 -10.158 1.00 95.31 97 SER A CA 1
ATOM 769 C C . SER A 1 97 ? 14.064 -1.225 -9.955 1.00 95.31 97 SER A C 1
ATOM 771 O O . SER A 1 97 ? 13.426 -0.170 -9.953 1.00 95.31 97 SER A O 1
ATOM 773 N N . CYS A 1 98 ? 15.395 -1.310 -9.902 1.00 93.50 98 CYS A N 1
ATOM 774 C CA . CYS A 1 98 ? 16.322 -0.184 -9.811 1.00 93.50 98 CYS A CA 1
ATOM 775 C C . CYS A 1 98 ? 16.212 0.638 -8.515 1.00 93.50 98 CYS A C 1
ATOM 777 O O . CYS A 1 98 ? 16.594 1.811 -8.522 1.00 93.50 98 CYS A O 1
ATOM 779 N N . SER A 1 99 ? 15.746 0.027 -7.421 1.00 90.38 99 SER A N 1
ATOM 780 C CA . SER A 1 99 ? 15.619 0.663 -6.106 1.00 90.38 99 SER A CA 1
ATOM 781 C C . SER A 1 99 ? 16.670 0.170 -5.105 1.00 90.38 99 SER A C 1
ATOM 783 O O . SER A 1 99 ? 17.296 -0.875 -5.288 1.00 90.38 99 SER A O 1
ATOM 785 N N . ASN A 1 100 ? 16.877 0.909 -4.013 1.00 89.62 100 ASN A N 1
ATOM 786 C CA . ASN A 1 100 ? 17.682 0.387 -2.901 1.00 89.62 100 ASN A CA 1
ATOM 787 C C . ASN A 1 100 ? 16.992 -0.829 -2.276 1.00 89.62 100 ASN A C 1
ATOM 789 O O . ASN A 1 100 ? 17.563 -1.915 -2.254 1.00 89.62 100 ASN A O 1
ATOM 793 N N . ASP A 1 101 ? 15.739 -0.659 -1.866 1.00 90.19 101 ASP A N 1
ATOM 794 C CA . ASP A 1 101 ? 14.874 -1.725 -1.381 1.00 90.19 101 ASP A CA 1
ATOM 795 C C . ASP A 1 101 ? 13.727 -1.906 -2.367 1.00 90.19 101 ASP A C 1
ATOM 797 O O . ASP A 1 101 ? 13.136 -0.923 -2.821 1.00 90.19 101 ASP A O 1
ATOM 801 N N . GLY A 1 102 ? 13.429 -3.154 -2.734 1.00 91.12 102 GLY A N 1
ATOM 802 C CA . GLY A 1 102 ? 12.274 -3.485 -3.555 1.00 91.12 102 GLY A CA 1
ATOM 803 C C . GLY A 1 102 ? 11.009 -2.968 -2.887 1.00 91.12 102 GLY A C 1
ATOM 804 O O . GLY A 1 102 ? 10.473 -1.984 -3.353 1.00 91.12 102 GLY A O 1
ATOM 805 N N . PHE A 1 103 ? 10.588 -3.540 -1.761 1.00 92.44 103 PHE A N 1
ATOM 806 C CA . PHE A 1 103 ? 9.608 -2.892 -0.880 1.00 92.44 103 PHE A CA 1
ATOM 807 C C . PHE A 1 103 ? 10.225 -2.631 0.492 1.00 92.44 103 PHE A C 1
ATOM 809 O O . PHE A 1 103 ? 10.675 -3.575 1.150 1.00 92.44 103 PHE A O 1
ATOM 816 N N . GLY A 1 104 ? 10.248 -1.361 0.901 1.00 93.12 104 GLY A N 1
ATOM 817 C CA . GLY A 1 104 ? 10.646 -0.924 2.234 1.00 93.12 104 GLY A CA 1
ATOM 818 C C . GLY A 1 104 ? 9.425 -0.733 3.126 1.00 93.12 104 GLY A C 1
ATOM 819 O O . GLY A 1 104 ? 8.562 0.088 2.833 1.00 93.12 104 GLY A O 1
ATOM 820 N N . PHE A 1 105 ? 9.342 -1.495 4.209 1.00 93.19 105 PHE A N 1
ATOM 821 C CA . PHE A 1 105 ? 8.279 -1.404 5.200 1.00 93.19 105 PHE A CA 1
ATOM 822 C C . PHE A 1 105 ? 8.843 -0.876 6.510 1.00 93.19 105 PHE A C 1
ATOM 824 O O . PHE A 1 105 ? 9.753 -1.476 7.082 1.00 93.19 105 PHE A O 1
ATOM 831 N N . GLU A 1 106 ? 8.269 0.209 7.005 1.00 92.62 106 GLU A N 1
ATOM 832 C CA . GLU A 1 106 ? 8.595 0.784 8.300 1.00 92.62 106 GLU A CA 1
ATOM 833 C C . GLU A 1 106 ? 7.359 0.766 9.194 1.00 92.62 106 GLU A C 1
ATOM 835 O O . GLU A 1 106 ? 6.292 1.264 8.834 1.00 92.62 106 GLU A O 1
ATOM 840 N N . PHE A 1 107 ? 7.508 0.168 10.371 1.00 88.75 107 PHE A N 1
ATOM 841 C CA . PHE A 1 107 ? 6.462 0.080 11.378 1.00 88.75 107 PHE A CA 1
ATOM 842 C C . PHE A 1 107 ? 6.860 0.907 12.592 1.00 88.75 107 PHE A C 1
ATOM 844 O O . PHE A 1 107 ? 7.737 0.493 13.351 1.00 88.75 107 PHE A O 1
ATOM 851 N N . ASP A 1 108 ? 6.200 2.044 12.798 1.00 86.75 108 ASP A N 1
ATOM 852 C CA . ASP A 1 108 ? 6.390 2.868 13.992 1.00 86.75 108 ASP A CA 1
ATOM 853 C C . ASP A 1 108 ? 5.347 2.513 15.056 1.00 86.75 108 ASP A C 1
ATOM 855 O O . ASP A 1 108 ? 4.161 2.838 14.947 1.00 86.75 108 ASP A O 1
ATOM 859 N N . MET A 1 109 ? 5.813 1.822 16.097 1.00 76.88 109 MET A N 1
ATOM 860 C CA . MET A 1 109 ? 5.029 1.413 17.262 1.00 76.88 109 MET A CA 1
ATOM 861 C C . MET A 1 109 ? 5.328 2.274 18.507 1.00 76.88 109 MET A C 1
ATOM 863 O O . MET A 1 109 ? 4.843 1.954 19.593 1.00 76.88 109 MET A O 1
ATOM 867 N N . HIS A 1 110 ? 6.144 3.331 18.398 1.00 71.12 110 HIS A N 1
ATOM 868 C CA . HIS A 1 110 ? 6.448 4.244 19.513 1.00 71.12 110 HIS A CA 1
ATOM 869 C C . HIS A 1 110 ? 5.335 5.266 19.732 1.00 71.12 110 HIS A C 1
ATOM 871 O O . HIS A 1 110 ? 5.049 5.695 20.858 1.00 71.12 110 HIS A O 1
ATOM 877 N N . LEU A 1 111 ? 4.729 5.711 18.635 1.00 63.75 111 LEU A N 1
ATOM 878 C CA . LEU A 1 111 ? 3.735 6.767 18.634 1.00 63.75 111 LEU A CA 1
ATOM 879 C C . LEU A 1 111 ? 2.383 6.213 19.096 1.00 63.75 111 LEU A C 1
ATOM 881 O O . LEU A 1 111 ? 1.466 6.083 18.294 1.00 63.75 111 LEU A O 1
ATOM 885 N N . GLN A 1 112 ? 2.202 6.045 20.416 1.00 58.69 112 GLN A N 1
ATOM 886 C CA . GLN A 1 112 ? 0.898 5.795 21.072 1.00 58.69 112 GLN A CA 1
ATOM 887 C C . GLN A 1 112 ? -0.155 6.911 20.835 1.00 58.69 112 GLN A C 1
ATOM 889 O O . GLN A 1 112 ? -1.126 7.064 21.587 1.00 58.69 112 GLN A O 1
ATOM 894 N N . GLN A 1 113 ? 0.044 7.761 19.830 1.00 52.97 113 GLN A N 1
ATOM 895 C CA . GLN A 1 113 ? -0.843 8.834 19.418 1.00 52.97 113 GLN A CA 1
ATOM 896 C C . GLN A 1 113 ? -2.167 8.301 18.843 1.00 52.97 113 GLN A C 1
ATOM 898 O O . GLN A 1 113 ? -3.151 9.040 18.838 1.00 52.97 113 GLN A O 1
ATOM 903 N N . SER A 1 114 ? -2.253 7.017 18.457 1.00 54.47 114 SER A N 1
ATOM 904 C CA . SER A 1 114 ? -3.514 6.398 18.005 1.00 54.47 114 SER A CA 1
ATOM 905 C C . SER A 1 114 ? -4.607 6.351 19.089 1.00 54.47 114 SER A C 1
ATOM 907 O O . SER A 1 114 ? -5.787 6.162 18.785 1.00 54.47 114 SER A O 1
ATOM 909 N N . LYS A 1 115 ? -4.269 6.618 20.363 1.00 60.19 115 LYS A N 1
ATOM 910 C CA . LYS A 1 115 ? -5.228 6.665 21.487 1.00 60.19 115 LYS A CA 1
ATOM 911 C C . LYS A 1 115 ? -6.437 7.569 21.256 1.00 60.19 115 LYS A C 1
ATOM 913 O O . LYS A 1 115 ? -7.451 7.366 21.921 1.00 60.19 115 LYS A O 1
ATOM 918 N N . TYR A 1 116 ? -6.344 8.563 20.373 1.00 67.81 116 TYR A N 1
ATOM 919 C CA . TYR A 1 116 ? -7.406 9.552 20.229 1.00 67.81 116 TY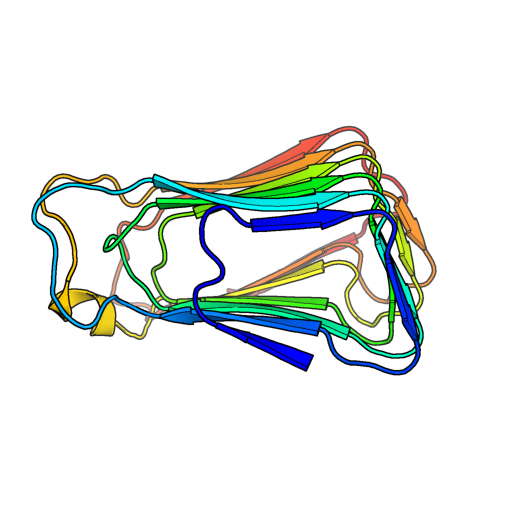R A CA 1
ATOM 920 C C . TYR A 1 116 ? -8.675 9.011 19.564 1.00 67.81 116 TYR A C 1
ATOM 922 O O . TYR A 1 116 ? -9.739 9.478 19.951 1.00 67.81 116 TYR A O 1
ATOM 930 N N . CYS A 1 117 ? -8.605 7.996 18.688 1.00 77.62 117 CYS A N 1
ATOM 931 C CA . CYS A 1 117 ? -9.789 7.436 18.010 1.00 77.62 117 CYS A CA 1
ATOM 932 C C . CYS A 1 117 ? -9.813 5.899 17.893 1.00 77.62 117 CYS A C 1
ATOM 934 O O . CYS A 1 117 ? -10.561 5.356 17.081 1.00 77.62 117 CYS A O 1
ATOM 936 N N . ASN A 1 118 ? -9.038 5.179 18.707 1.00 79.50 118 ASN A N 1
ATOM 937 C CA . ASN A 1 118 ? -9.050 3.718 18.660 1.00 79.50 118 ASN A CA 1
ATOM 938 C C . ASN A 1 118 ? -10.398 3.130 19.096 1.00 79.50 118 ASN A C 1
ATOM 940 O O . ASN A 1 118 ? -10.923 3.418 20.179 1.00 79.50 118 ASN A O 1
ATOM 944 N N . ILE A 1 119 ? -10.915 2.234 18.264 1.00 83.38 119 ILE A N 1
ATOM 945 C CA . ILE A 1 119 ? -12.150 1.501 18.515 1.00 83.38 119 ILE A CA 1
ATOM 946 C C . ILE A 1 119 ? -11.853 0.369 19.498 1.00 83.38 119 ILE A C 1
ATOM 948 O O . ILE A 1 119 ? -10.945 -0.442 19.305 1.00 83.38 119 ILE A O 1
ATOM 952 N N . LYS A 1 120 ? -12.617 0.315 20.593 1.00 82.12 120 LYS A N 1
ATOM 953 C CA . LYS A 1 120 ? -12.434 -0.696 21.643 1.00 82.12 120 LYS A CA 1
ATOM 954 C C . LYS A 1 120 ? -12.863 -2.077 21.156 1.00 82.12 120 LYS A C 1
ATOM 956 O O . LYS A 1 120 ? -13.907 -2.218 20.531 1.00 82.12 120 LYS A O 1
ATOM 961 N N . GLY A 1 121 ? -12.101 -3.100 21.539 1.00 82.19 121 GLY A N 1
ATOM 962 C CA . GLY A 1 121 ? -12.414 -4.496 21.220 1.00 82.19 121 GLY A CA 1
ATOM 963 C C . GLY A 1 121 ? -12.061 -4.915 19.791 1.00 82.19 121 GLY A C 1
ATOM 964 O O . GLY A 1 121 ? -12.325 -6.057 19.435 1.00 82.19 121 GLY A O 1
ATOM 965 N N . VAL A 1 122 ? -11.460 -4.024 18.996 1.00 82.44 122 VAL A N 1
ATOM 966 C CA . VAL A 1 122 ? -10.870 -4.370 17.699 1.00 82.44 122 VAL A CA 1
ATOM 967 C C . VAL A 1 122 ? -9.484 -4.954 17.936 1.00 82.44 122 VAL A C 1
ATOM 969 O O . VAL A 1 122 ? -8.664 -4.362 18.638 1.00 82.44 122 VAL A O 1
ATOM 972 N N . GLU A 1 123 ? -9.242 -6.126 17.363 1.00 80.62 123 GLU A N 1
ATOM 973 C CA . GLU A 1 123 ? -7.914 -6.720 17.324 1.00 80.62 123 GLU A CA 1
ATOM 974 C C . GLU A 1 123 ? -7.048 -5.951 16.323 1.00 80.62 123 GLU A C 1
ATOM 976 O O . GLU A 1 123 ? -7.428 -5.753 15.169 1.00 80.62 123 GLU A O 1
ATOM 981 N N . SER A 1 124 ? -5.881 -5.503 16.776 1.00 79.25 124 SER A N 1
ATOM 982 C CA . SER A 1 124 ? -4.910 -4.777 15.961 1.00 79.25 124 SER A CA 1
ATOM 983 C C . SER A 1 124 ? -4.111 -5.740 15.074 1.00 79.25 124 SER A C 1
ATOM 985 O O . SER A 1 124 ? -2.901 -5.880 15.234 1.00 79.25 124 SER A O 1
ATOM 987 N N . GLN A 1 125 ? -4.787 -6.443 14.165 1.00 87.75 125 GLN A N 1
ATOM 988 C CA . GLN A 1 125 ? -4.155 -7.389 13.249 1.00 87.75 125 GLN A CA 1
ATOM 989 C C . GLN A 1 125 ? -4.139 -6.850 11.817 1.00 87.75 125 GLN A C 1
ATOM 991 O O . GLN A 1 125 ? -5.183 -6.733 11.177 1.00 87.75 125 GLN A O 1
ATOM 996 N N . SER A 1 126 ? -2.941 -6.592 11.298 1.00 91.62 126 SER A N 1
ATOM 997 C CA . SER A 1 126 ? -2.710 -6.169 9.916 1.00 91.62 126 SER A CA 1
ATOM 998 C C . SER A 1 126 ? -2.082 -7.292 9.092 1.00 91.62 126 SER A C 1
ATOM 1000 O O . SER A 1 126 ? -1.422 -8.188 9.624 1.00 91.62 126 SER A O 1
ATOM 1002 N N . THR A 1 127 ? -2.296 -7.274 7.778 1.00 94.31 127 THR A N 1
ATOM 1003 C CA . THR A 1 127 ? -1.795 -8.324 6.875 1.00 94.31 127 THR A CA 1
ATOM 1004 C C . THR A 1 127 ? -1.080 -7.724 5.676 1.00 94.31 127 THR A C 1
ATOM 1006 O O . THR A 1 127 ? -1.563 -6.764 5.084 1.00 94.31 127 THR A O 1
ATOM 1009 N N . ILE A 1 128 ? 0.046 -8.320 5.290 1.00 95.56 128 ILE A N 1
ATOM 1010 C CA . ILE A 1 128 ? 0.751 -8.052 4.037 1.00 95.56 128 ILE A CA 1
ATOM 1011 C C . ILE A 1 128 ? 0.858 -9.366 3.266 1.00 95.56 128 ILE A C 1
ATOM 1013 O O . ILE A 1 128 ? 1.412 -10.349 3.763 1.00 95.56 128 ILE A O 1
ATOM 1017 N N . VAL A 1 129 ? 0.351 -9.376 2.038 1.00 96.31 129 VAL A N 1
ATOM 1018 C CA . VAL A 1 129 ? 0.474 -10.489 1.096 1.00 96.31 129 VAL A CA 1
ATOM 1019 C C . VAL A 1 129 ? 1.222 -10.001 -0.132 1.00 96.31 129 VAL A C 1
ATOM 1021 O O . VAL A 1 129 ? 0.824 -9.012 -0.744 1.00 96.31 129 VAL A O 1
ATOM 1024 N N . ILE A 1 130 ? 2.294 -10.702 -0.495 1.00 95.94 130 ILE A N 1
ATOM 1025 C CA . ILE A 1 130 ? 3.049 -10.459 -1.725 1.00 95.94 130 ILE A CA 1
ATOM 1026 C C . ILE A 1 130 ? 3.070 -11.755 -2.525 1.00 95.94 130 ILE A C 1
ATOM 1028 O O . ILE A 1 130 ? 3.627 -12.762 -2.083 1.00 95.94 130 ILE A O 1
ATOM 1032 N N . GLU A 1 131 ? 2.461 -11.715 -3.701 1.00 96.75 131 GLU A N 1
ATOM 1033 C CA . GLU A 1 131 ? 2.256 -12.864 -4.573 1.00 96.75 131 GLU A CA 1
ATOM 1034 C C . GLU A 1 131 ? 2.692 -12.547 -6.006 1.00 96.75 131 GLU A C 1
ATOM 1036 O O . GLU A 1 131 ? 2.530 -11.420 -6.482 1.00 96.75 131 GLU A O 1
ATOM 1041 N N . ASP A 1 132 ? 3.295 -13.529 -6.684 1.00 95.88 132 ASP A N 1
ATOM 1042 C CA . ASP A 1 132 ? 3.684 -13.458 -8.102 1.00 95.88 132 ASP A CA 1
ATOM 1043 C C . ASP A 1 132 ? 4.427 -12.161 -8.473 1.00 95.88 132 ASP A C 1
ATOM 1045 O O . ASP A 1 132 ? 4.227 -11.561 -9.531 1.00 95.88 132 ASP A O 1
ATOM 1049 N N . THR A 1 133 ? 5.284 -11.700 -7.560 1.00 94.88 133 THR A N 1
ATOM 1050 C CA . THR A 1 133 ? 5.974 -10.414 -7.670 1.00 94.88 133 THR A CA 1
ATOM 1051 C C . THR A 1 133 ? 7.460 -10.597 -7.958 1.00 94.88 133 THR A C 1
ATOM 1053 O O . THR A 1 133 ? 8.131 -11.468 -7.393 1.00 94.88 133 THR A O 1
ATOM 1056 N N . GLN A 1 134 ? 7.980 -9.762 -8.858 1.00 94.56 134 GLN A N 1
ATOM 1057 C CA . GLN A 1 134 ? 9.357 -9.830 -9.344 1.00 94.56 134 GLN A CA 1
ATOM 1058 C C . GLN A 1 134 ? 10.200 -8.662 -8.836 1.00 94.56 134 GLN A C 1
ATOM 1060 O O . GLN A 1 134 ? 9.824 -7.498 -8.972 1.00 94.56 134 GLN A O 1
ATOM 1065 N N . PHE A 1 135 ? 11.387 -8.983 -8.327 1.00 93.44 135 PHE A N 1
ATOM 1066 C CA . PHE A 1 135 ? 12.393 -8.016 -7.899 1.00 93.44 135 PHE A CA 1
ATOM 1067 C C . PHE A 1 135 ? 13.579 -8.071 -8.862 1.00 93.44 135 PHE A C 1
ATOM 1069 O O . PHE A 1 135 ? 14.083 -9.149 -9.169 1.00 93.44 135 PHE A O 1
ATOM 1076 N N . HIS A 1 136 ? 14.039 -6.930 -9.370 1.00 92.44 136 HIS A N 1
ATOM 1077 C CA . HIS A 1 136 ? 15.165 -6.912 -10.301 1.00 92.44 136 HIS A CA 1
ATOM 1078 C C . HIS A 1 136 ? 16.068 -5.699 -10.105 1.00 92.44 136 HIS A C 1
ATOM 1080 O O . HIS A 1 136 ? 15.600 -4.572 -10.130 1.00 92.44 136 HIS A O 1
ATOM 1086 N N . ASN A 1 137 ? 17.382 -5.918 -10.012 1.00 92.56 137 ASN A N 1
ATOM 1087 C CA . ASN A 1 137 ? 18.359 -4.834 -9.873 1.00 92.56 137 ASN A CA 1
ATOM 1088 C C . ASN A 1 137 ? 18.060 -3.912 -8.674 1.00 92.56 137 ASN A C 1
ATOM 1090 O O . ASN A 1 137 ? 18.166 -2.693 -8.783 1.00 92.56 137 ASN A O 1
ATOM 1094 N N . ASN A 1 138 ? 17.650 -4.517 -7.557 1.00 90.25 138 ASN A N 1
ATOM 1095 C CA . ASN A 1 138 ? 17.467 -3.826 -6.287 1.00 90.25 138 ASN A CA 1
ATOM 1096 C C . ASN A 1 138 ? 18.608 -4.199 -5.335 1.00 90.25 138 ASN A C 1
ATOM 1098 O O . ASN A 1 138 ? 19.169 -5.292 -5.463 1.00 90.25 138 ASN A O 1
ATOM 1102 N N . GLY A 1 139 ? 18.941 -3.330 -4.381 1.00 89.19 139 GLY A N 1
ATOM 1103 C CA . GLY A 1 139 ? 19.879 -3.672 -3.305 1.00 89.19 139 GLY A CA 1
ATOM 1104 C C . GLY A 1 139 ? 19.342 -4.822 -2.446 1.00 89.19 139 GLY A C 1
ATOM 1105 O O . GLY A 1 139 ? 19.997 -5.856 -2.310 1.00 89.19 139 GLY A O 1
ATOM 1106 N N . ASN A 1 140 ? 18.109 -4.672 -1.961 1.00 89.06 140 ASN A N 1
ATOM 1107 C CA . ASN A 1 140 ? 17.338 -5.692 -1.252 1.00 89.06 140 ASN A CA 1
ATOM 1108 C C . ASN A 1 140 ? 16.001 -5.951 -1.957 1.00 89.06 140 ASN A C 1
ATOM 1110 O O . ASN A 1 140 ? 15.471 -5.090 -2.655 1.00 89.06 140 ASN A O 1
ATOM 1114 N N . GLY A 1 141 ? 15.428 -7.143 -1.770 1.00 89.06 141 GLY A N 1
ATOM 1115 C CA . GLY A 1 141 ? 14.078 -7.447 -2.254 1.00 89.06 141 GLY A CA 1
ATOM 1116 C C . GLY A 1 141 ? 13.025 -6.845 -1.328 1.00 89.06 141 GLY A C 1
ATOM 1117 O O . GLY A 1 141 ? 12.263 -5.976 -1.733 1.00 89.06 141 GLY A O 1
ATOM 1118 N N . LEU A 1 142 ? 13.028 -7.275 -0.067 1.00 90.69 142 LEU A N 1
ATOM 1119 C CA . LEU A 1 142 ? 12.180 -6.731 0.990 1.00 90.69 142 LEU A CA 1
ATOM 1120 C C . LEU A 1 142 ? 13.051 -6.218 2.133 1.00 90.69 142 LEU A C 1
ATOM 1122 O O . LEU A 1 142 ? 13.995 -6.899 2.549 1.00 90.69 142 LEU A O 1
ATOM 1126 N N . HIS A 1 143 ? 12.693 -5.057 2.662 1.00 90.19 143 HIS A N 1
ATOM 1127 C CA . HIS A 1 143 ? 13.335 -4.464 3.822 1.00 90.19 143 HIS A CA 1
ATOM 1128 C C . HIS A 1 143 ? 12.280 -4.107 4.863 1.00 90.19 143 HIS A C 1
ATOM 1130 O O . HIS A 1 143 ? 11.259 -3.511 4.533 1.00 90.19 143 HIS A O 1
ATOM 1136 N N . PHE A 1 144 ? 12.520 -4.506 6.108 1.00 88.81 144 PHE A N 1
ATOM 1137 C CA . PHE A 1 144 ? 11.621 -4.270 7.228 1.00 88.81 144 PHE A CA 1
ATOM 1138 C C . PHE A 1 144 ? 12.366 -3.535 8.336 1.00 88.81 144 PHE A C 1
ATOM 1140 O O . PHE A 1 144 ? 13.405 -4.012 8.797 1.00 88.81 144 PHE A O 1
ATOM 1147 N N . ILE A 1 145 ? 11.802 -2.418 8.782 1.00 88.75 145 ILE A N 1
ATOM 1148 C CA . ILE A 1 145 ? 12.220 -1.682 9.971 1.00 88.75 145 ILE A CA 1
ATOM 1149 C C . ILE A 1 145 ? 11.057 -1.710 10.957 1.00 88.75 145 ILE A C 1
ATOM 1151 O O . ILE A 1 145 ? 9.932 -1.346 10.616 1.00 88.75 145 ILE A O 1
ATOM 1155 N N . ILE A 1 146 ? 11.331 -2.129 12.187 1.00 84.75 146 ILE A N 1
ATOM 1156 C CA . ILE 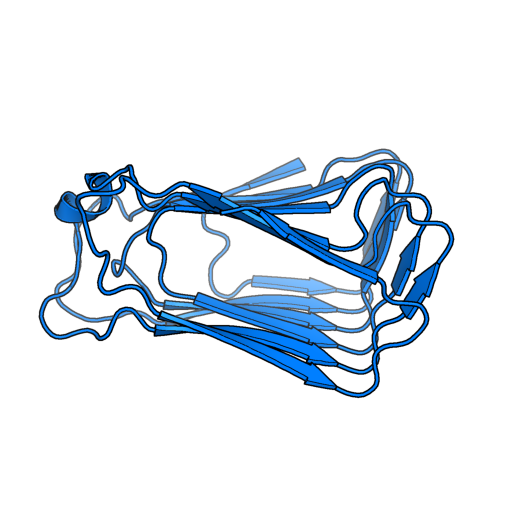A 1 146 ? 10.379 -2.035 13.292 1.00 84.75 146 ILE A CA 1
ATOM 1157 C C . ILE A 1 146 ? 10.955 -1.062 14.309 1.00 84.75 146 ILE A C 1
ATOM 1159 O O . ILE A 1 146 ? 11.974 -1.339 14.934 1.00 84.75 146 ILE A O 1
ATOM 1163 N N . LEU A 1 147 ? 10.291 0.074 14.484 1.00 84.12 147 LEU A N 1
ATOM 1164 C CA . LEU A 1 147 ? 10.616 1.039 15.521 1.00 84.12 147 LEU A CA 1
ATOM 1165 C C . LEU A 1 147 ? 9.708 0.749 16.723 1.00 84.12 147 LEU A C 1
ATOM 1167 O O . LEU A 1 147 ? 8.505 1.016 16.687 1.00 84.12 147 LEU A O 1
ATOM 1171 N N . GLN A 1 148 ? 10.268 0.142 17.773 1.00 73.25 148 GLN A N 1
ATOM 1172 C CA . GLN A 1 148 ? 9.550 -0.162 19.015 1.00 73.25 148 GLN A CA 1
ATOM 1173 C C . GLN A 1 148 ? 10.353 0.214 20.268 1.00 73.25 148 GLN A C 1
ATOM 1175 O O . GLN A 1 148 ? 11.573 0.048 20.329 1.00 73.25 148 GLN A O 1
ATOM 1180 N N . ASP A 1 149 ? 9.665 0.664 21.321 1.00 64.00 149 ASP A N 1
ATOM 1181 C CA . ASP A 1 149 ? 10.286 0.830 22.636 1.00 64.00 149 ASP A CA 1
ATOM 1182 C C . ASP A 1 149 ? 10.449 -0.537 23.308 1.00 64.00 149 ASP A C 1
ATOM 1184 O O . ASP A 1 149 ? 9.479 -1.269 23.497 1.00 64.00 149 ASP A O 1
ATOM 1188 N N . TYR A 1 150 ? 11.660 -0.847 23.783 1.00 50.75 150 TYR A N 1
ATOM 1189 C CA . TYR A 1 150 ? 12.008 -2.123 24.439 1.00 50.75 150 TYR A CA 1
ATOM 1190 C C . TYR A 1 150 ? 11.099 -2.500 25.634 1.00 50.75 150 TYR A C 1
ATOM 1192 O O . TYR A 1 150 ? 11.055 -3.654 26.056 1.00 50.75 150 TYR A O 1
ATOM 1200 N N . PHE A 1 151 ? 10.372 -1.530 26.200 1.00 50.25 151 PHE A N 1
ATOM 1201 C CA . PHE A 1 151 ? 9.500 -1.698 27.367 1.00 50.25 151 PHE A CA 1
ATOM 1202 C C . PHE A 1 151 ? 7.998 -1.639 27.055 1.00 50.25 151 PHE A C 1
ATOM 1204 O O . PHE A 1 151 ? 7.191 -1.813 27.970 1.00 50.25 151 PHE A O 1
ATOM 1211 N N . GLN A 1 152 ? 7.605 -1.396 25.802 1.00 53.69 152 GLN A N 1
ATOM 1212 C CA . GLN A 1 152 ? 6.202 -1.341 25.399 1.00 53.69 152 GLN A CA 1
ATOM 1213 C C . GLN A 1 152 ? 5.920 -2.418 24.356 1.00 53.69 152 GLN A C 1
ATOM 1215 O O . GLN A 1 152 ? 6.223 -2.272 23.178 1.00 53.69 152 GLN A O 1
ATOM 1220 N N . LEU A 1 153 ? 5.310 -3.514 24.804 1.00 53.59 153 LEU A N 1
ATOM 1221 C CA . LEU A 1 153 ? 4.742 -4.503 23.897 1.00 53.59 153 LEU A CA 1
ATOM 1222 C C . LEU A 1 153 ? 3.463 -3.906 23.300 1.00 53.59 153 LEU A C 1
ATOM 1224 O O . LEU A 1 153 ? 2.437 -3.812 23.976 1.00 53.59 153 LEU A O 1
ATOM 1228 N N . SER A 1 154 ? 3.546 -3.455 22.051 1.00 61.16 154 SER A N 1
ATOM 1229 C CA . SER A 1 154 ? 2.365 -3.157 21.244 1.00 61.16 154 SER A CA 1
ATOM 1230 C C . SER A 1 154 ? 1.591 -4.457 20.996 1.00 61.16 154 SER A C 1
ATOM 1232 O O . SER A 1 154 ? 2.187 -5.489 20.701 1.00 61.16 154 SER A O 1
ATOM 1234 N N . ASN A 1 155 ? 0.259 -4.417 21.091 1.00 67.56 155 ASN A N 1
ATOM 1235 C CA . ASN A 1 155 ? -0.608 -5.547 20.719 1.00 67.56 155 ASN A CA 1
ATOM 1236 C C . ASN A 1 155 ? -0.894 -5.583 19.203 1.00 67.56 155 ASN A C 1
ATOM 1238 O O . ASN A 1 155 ? -1.847 -6.232 18.773 1.00 67.56 155 ASN A O 1
ATOM 1242 N N . HIS A 1 156 ? -0.127 -4.838 18.399 1.00 75.38 156 HIS A N 1
ATOM 1243 C CA . HIS A 1 156 ? -0.258 -4.852 16.949 1.00 75.38 156 HIS A CA 1
ATOM 1244 C C . HIS A 1 156 ? 0.464 -6.070 16.374 1.00 75.38 156 HIS A C 1
ATOM 1246 O O . HIS A 1 156 ? 1.671 -6.240 16.546 1.00 75.38 156 HIS A O 1
ATOM 1252 N N . HIS A 1 157 ? -0.287 -6.915 15.679 1.00 81.88 157 HIS A N 1
ATOM 1253 C CA . HIS A 1 157 ? 0.219 -8.097 15.000 1.00 81.88 157 HIS A CA 1
ATOM 1254 C C . HIS A 1 157 ? 0.204 -7.861 13.495 1.00 81.88 157 HIS A C 1
ATOM 1256 O O . HIS A 1 157 ? -0.827 -7.506 12.932 1.00 81.88 157 HIS A O 1
ATOM 1262 N N . ILE A 1 158 ? 1.335 -8.089 12.831 1.00 84.19 158 ILE A N 1
ATOM 1263 C CA . ILE A 1 158 ? 1.433 -8.016 11.372 1.00 84.19 158 ILE A CA 1
ATOM 1264 C C . ILE A 1 158 ? 1.761 -9.409 10.845 1.00 84.19 158 ILE A C 1
ATOM 1266 O O . ILE A 1 158 ? 2.791 -9.989 11.189 1.00 84.19 158 ILE A O 1
ATOM 1270 N N . ALA A 1 159 ? 0.872 -9.952 10.018 1.00 87.50 159 ALA A N 1
ATOM 1271 C CA . ALA A 1 159 ? 1.100 -11.203 9.308 1.00 87.50 159 ALA A CA 1
ATOM 1272 C C . ALA A 1 159 ? 1.685 -10.912 7.920 1.00 87.50 159 ALA A C 1
ATOM 1274 O O . ALA A 1 159 ? 1.090 -10.166 7.146 1.00 87.50 159 ALA A O 1
ATOM 1275 N N . LEU A 1 160 ? 2.826 -11.525 7.595 1.00 88.00 160 LEU A N 1
ATOM 1276 C CA . LEU A 1 160 ? 3.447 -11.451 6.272 1.00 88.00 160 LEU A CA 1
ATOM 1277 C C . LEU A 1 160 ? 3.350 -12.805 5.569 1.00 88.00 160 LEU A C 1
ATOM 1279 O O . LEU A 1 160 ? 3.802 -13.820 6.104 1.00 88.00 160 LEU A O 1
ATOM 1283 N N . LEU A 1 161 ? 2.813 -12.806 4.352 1.00 89.75 161 LEU A N 1
ATOM 1284 C CA . LEU A 1 161 ? 2.720 -13.983 3.496 1.00 89.75 161 LEU A CA 1
ATOM 1285 C C . LEU A 1 161 ? 3.382 -13.710 2.143 1.00 89.75 161 LEU A C 1
ATOM 1287 O O . LEU A 1 161 ? 3.008 -12.776 1.437 1.00 89.75 161 LEU A O 1
ATOM 1291 N N . LEU A 1 162 ? 4.361 -14.544 1.785 1.00 87.69 162 LEU A N 1
ATOM 1292 C CA . LEU A 1 162 ? 5.107 -14.459 0.529 1.00 87.69 162 LEU A CA 1
ATOM 1293 C C . LEU A 1 162 ? 4.831 -15.705 -0.313 1.00 87.69 162 LEU A C 1
ATOM 1295 O O . LEU A 1 162 ? 5.084 -16.824 0.140 1.00 87.69 162 LEU A O 1
ATOM 1299 N N . ILE A 1 163 ? 4.332 -15.518 -1.533 1.00 86.25 163 ILE A N 1
ATOM 1300 C CA . ILE A 1 163 ? 3.934 -16.603 -2.436 1.00 86.25 163 ILE A CA 1
ATOM 1301 C C . ILE A 1 163 ? 4.569 -16.364 -3.810 1.00 86.25 163 ILE A C 1
ATOM 1303 O O . ILE A 1 163 ? 4.467 -15.279 -4.367 1.00 86.25 163 ILE A O 1
ATOM 1307 N N . TYR A 1 164 ? 5.262 -17.369 -4.352 1.00 81.44 164 TYR A N 1
ATOM 1308 C CA . TYR A 1 164 ? 5.862 -17.323 -5.699 1.00 81.44 164 TYR A CA 1
ATOM 1309 C C . TYR A 1 164 ? 6.693 -16.058 -6.012 1.00 81.44 164 TYR A C 1
ATOM 1311 O O . TYR A 1 164 ? 6.679 -15.527 -7.119 1.00 81.44 164 TYR A O 1
ATOM 1319 N N . VAL A 1 165 ? 7.481 -15.599 -5.037 1.00 77.81 165 VAL A N 1
ATOM 1320 C CA . VAL A 1 165 ? 8.357 -14.429 -5.181 1.00 77.81 165 VAL A CA 1
ATOM 1321 C C . VAL A 1 165 ? 9.723 -14.823 -5.764 1.00 77.81 165 VAL A C 1
ATOM 1323 O O . VAL A 1 165 ? 10.335 -15.795 -5.317 1.00 77.81 165 VAL A O 1
ATOM 1326 N N . GLN A 1 166 ? 10.232 -14.061 -6.741 1.00 72.44 166 GLN A N 1
ATOM 1327 C CA . GLN A 1 166 ? 11.511 -14.339 -7.419 1.00 72.44 166 GLN A CA 1
ATOM 1328 C C . GLN A 1 166 ? 12.581 -13.268 -7.146 1.00 72.44 166 GLN A C 1
ATOM 1330 O O . GLN A 1 166 ? 12.271 -12.083 -7.058 1.00 72.44 166 GLN A O 1
ATOM 1335 N N . TYR A 1 167 ? 13.851 -13.699 -7.068 1.00 70.06 167 TYR A N 1
ATOM 1336 C CA . TYR A 1 167 ? 15.045 -12.846 -6.896 1.00 70.06 167 TYR A CA 1
ATOM 1337 C C . TYR A 1 167 ? 15.011 -11.940 -5.649 1.00 70.06 167 TYR A C 1
ATOM 1339 O O . TYR A 1 167 ? 15.361 -10.763 -5.702 1.00 70.06 167 TYR A O 1
ATOM 1347 N N . MET A 1 168 ? 14.590 -12.501 -4.514 1.00 74.00 168 MET A N 1
ATOM 1348 C CA . MET A 1 168 ? 14.356 -11.756 -3.277 1.00 74.00 168 MET A CA 1
ATOM 1349 C C . MET A 1 168 ? 15.434 -12.014 -2.218 1.00 74.00 168 MET A C 1
ATOM 1351 O O . MET A 1 168 ? 15.705 -13.160 -1.859 1.00 74.00 168 MET A O 1
ATOM 1355 N N . THR A 1 169 ? 15.953 -10.927 -1.649 1.00 69.44 169 THR A N 1
ATOM 1356 C CA . THR A 1 169 ? 16.663 -10.907 -0.361 1.00 69.44 169 THR A CA 1
ATOM 1357 C C . THR A 1 169 ? 15.766 -10.211 0.658 1.00 69.44 169 THR A C 1
ATOM 1359 O O . THR A 1 169 ? 15.230 -9.148 0.347 1.00 69.44 169 THR A O 1
ATOM 1362 N N . VAL A 1 170 ? 15.590 -10.794 1.847 1.00 74.38 170 VAL A N 1
ATOM 1363 C CA . VAL A 1 170 ? 14.806 -10.203 2.945 1.00 74.38 170 VAL A CA 1
ATOM 1364 C C . VAL A 1 170 ? 15.751 -9.750 4.048 1.00 74.38 170 VAL A C 1
ATOM 1366 O O . VAL A 1 170 ? 16.541 -10.557 4.539 1.00 74.38 170 VAL A O 1
ATOM 1369 N N . ILE A 1 171 ? 15.648 -8.486 4.452 1.00 69.00 171 ILE A N 1
ATOM 1370 C CA . ILE A 1 171 ? 16.358 -7.933 5.610 1.00 69.00 171 ILE A CA 1
ATOM 1371 C C . ILE A 1 171 ? 15.330 -7.425 6.618 1.00 69.00 171 ILE A C 1
ATOM 1373 O O . ILE A 1 171 ? 14.394 -6.721 6.252 1.00 69.00 171 ILE A O 1
ATOM 1377 N N . CYS A 1 172 ? 15.512 -7.792 7.886 1.00 70.44 172 CYS A N 1
ATOM 1378 C CA . CYS A 1 172 ? 14.685 -7.339 8.997 1.00 70.44 172 CYS A CA 1
ATOM 1379 C C . CYS A 1 172 ? 15.581 -6.695 10.058 1.00 70.44 172 CYS A C 1
ATOM 1381 O O . CYS A 1 172 ? 16.526 -7.333 10.530 1.00 70.44 172 CYS A O 1
ATOM 1383 N N . LEU A 1 173 ? 15.289 -5.440 10.395 1.00 66.88 173 LEU A N 1
ATOM 1384 C CA . LEU A 1 173 ? 15.928 -4.671 11.454 1.00 66.88 173 LEU A CA 1
ATOM 1385 C C . LEU A 1 173 ? 14.896 -4.401 12.556 1.00 66.88 173 LEU A C 1
ATOM 1387 O O . LEU A 1 173 ? 13.788 -3.937 12.282 1.00 66.88 173 LEU A O 1
ATOM 1391 N N . VAL A 1 174 ? 15.279 -4.724 13.791 1.00 59.09 174 VAL A N 1
ATOM 1392 C CA . VAL A 1 174 ? 14.495 -4.549 15.024 1.00 59.09 174 VAL A CA 1
ATOM 1393 C C . VAL A 1 174 ? 15.312 -3.727 16.004 1.00 59.09 174 VAL A C 1
ATOM 1395 O O . VAL A 1 174 ? 16.545 -3.960 16.051 1.00 59.09 174 VAL A O 1
#

Secondary structure (DSSP, 8-state):
-EEES-TTEEEEEEEEES--EEEEE---SS--SS-EEEEEEEEEEEEESS-EEEEEE-TTSEEEEEEEES-EEESS-EEEEEES--EEEEEES-EEESSSEEEEEEEE-S-GGGGGTPPTT---EEEEEEES-EEES-SEEEEEEEE--TT-----EEEEEEES-BS--EEEE-

Foldseek 3Di:
DEDECQWQEEAELEEAELDAYEYEYAADPDADQDAAETEYEYYNYEYYNYEYEYAHDHASSYEYEYYAYQYEYEYQAYEYHAENDHYEYEHELYEAADYQERYEYEYHDPPPVNVPHHHPPDQQEYEYEHENYEYYHYNFHYEYHYHDDPPDDDSHHYYYHYYNYPPGDYYYDD

Sequence (174 aa):
LGLMNVFDSKITSSVFDSVNLLMFYSPPPVCYNELHCYSLTLTNVTVTNGYLEFDMFHGTSYNLSIILDNVKIISTSTDYYFTESLFSLYITNSSISCSNDGFGFEFDMHLQQSKYCNIKGVESQSTIVIEDTQFHNNGNGLHFIILQDYFQLSNHHIALLLIYVQYMTVICLV

Radius of gyration: 15.82 Å; chains: 1; bounding box: 38×32×44 Å

Organism: Amphimedon queenslandica (NCBI:txid400682)

pLDDT: mean 88.08, std 11.37, range [50.25, 98.69]